Protein AF-A0A815KQ20-F1 (afdb_monomer_lite)

Foldseek 3Di:
DDDPDPPPPPPPPCVCVVVDDPDDDDDDPDVVVDDDDALLVVCVVVCVVQVCLNVLLVVLLVVFDCQDPVRDHSRVSSVVSQQPDADPPRCNRPVNSVVVPD

pLDDT: mean 86.04,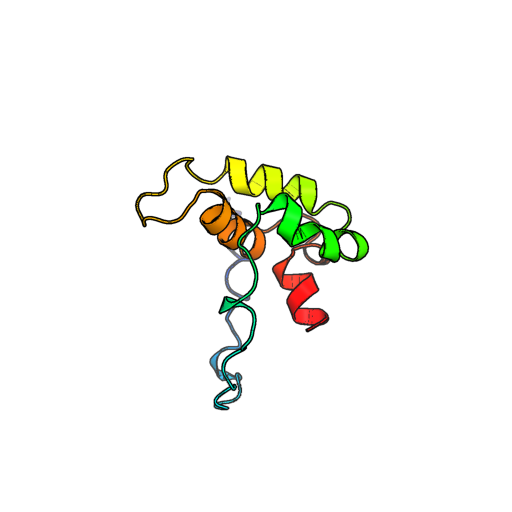 std 16.26, range [35.66, 98.0]

Structure (mmCIF, N/CA/C/O backbone):
data_AF-A0A815KQ20-F1
#
_entry.id   AF-A0A815KQ20-F1
#
loop_
_atom_site.group_PDB
_atom_site.id
_atom_site.type_symbol
_atom_site.label_atom_id
_atom_site.label_alt_id
_atom_site.label_comp_id
_atom_site.label_asym_id
_atom_site.label_entity_id
_atom_site.label_seq_id
_atom_site.pdbx_PDB_ins_code
_atom_site.Cartn_x
_atom_site.Cartn_y
_atom_site.Cartn_z
_atom_site.occupancy
_atom_site.B_iso_or_equiv
_atom_site.auth_seq_id
_atom_site.auth_comp_id
_atom_site.auth_asym_id
_atom_site.auth_atom_id
_atom_site.pdbx_PDB_model_num
ATOM 1 N N . MET A 1 1 ? -8.564 27.487 -28.157 1.00 35.66 1 MET A N 1
ATOM 2 C CA . MET A 1 1 ? -7.427 26.573 -28.389 1.00 35.66 1 MET A CA 1
ATOM 3 C C . MET A 1 1 ? -7.426 25.581 -27.246 1.00 35.66 1 MET A C 1
ATOM 5 O O . MET A 1 1 ? -7.165 25.970 -26.118 1.00 35.66 1 MET A O 1
ATOM 9 N N . ALA A 1 2 ? -7.894 24.368 -27.522 1.00 42.62 2 ALA A N 1
ATOM 10 C CA . ALA A 1 2 ? -8.017 23.289 -26.554 1.00 42.62 2 ALA A CA 1
ATOM 11 C C . ALA A 1 2 ? -6.673 22.576 -26.382 1.00 42.62 2 ALA A C 1
ATOM 13 O O . ALA A 1 2 ? -6.029 22.299 -27.387 1.00 42.62 2 ALA A O 1
ATOM 14 N N . THR A 1 3 ? -6.340 22.193 -25.151 1.00 42.91 3 THR A N 1
ATOM 15 C CA . THR A 1 3 ? -5.630 20.939 -24.856 1.00 42.91 3 THR A CA 1
ATOM 16 C C . THR A 1 3 ? -6.094 20.443 -23.489 1.00 42.91 3 THR A C 1
ATOM 18 O O . THR A 1 3 ? -5.489 20.734 -22.462 1.00 42.91 3 THR A O 1
ATOM 21 N N . GLY A 1 4 ? -7.211 19.711 -23.479 1.00 42.41 4 GLY A N 1
ATOM 22 C CA . GLY A 1 4 ? -7.513 18.770 -22.405 1.00 42.41 4 GLY A CA 1
ATOM 23 C C . GLY A 1 4 ? -6.594 17.565 -22.584 1.00 42.41 4 GLY A C 1
ATOM 24 O O . GLY A 1 4 ? -6.867 16.718 -23.427 1.00 42.41 4 GLY A O 1
ATOM 25 N N . GLY A 1 5 ? -5.462 17.557 -21.879 1.00 38.84 5 GLY A N 1
ATOM 26 C CA . GLY A 1 5 ? -4.420 16.532 -22.021 1.00 38.84 5 GLY A CA 1
ATOM 27 C C . GLY A 1 5 ? -4.366 15.503 -20.891 1.00 38.84 5 GLY A C 1
ATOM 28 O O . GLY A 1 5 ? -3.717 14.478 -21.046 1.00 38.84 5 GLY A O 1
ATOM 29 N N . GLU A 1 6 ? -5.050 15.726 -19.769 1.00 41.53 6 GLU A N 1
ATOM 30 C CA . GLU A 1 6 ? -4.793 14.942 -18.547 1.00 41.53 6 GLU A CA 1
ATOM 31 C C . GLU A 1 6 ? -5.820 13.826 -18.289 1.00 41.53 6 GLU A C 1
ATOM 33 O O . GLU A 1 6 ? -5.582 12.931 -17.487 1.00 41.53 6 GLU A O 1
ATOM 38 N N . ALA A 1 7 ? -6.937 13.794 -19.023 1.00 41.59 7 ALA A N 1
ATOM 39 C CA . ALA A 1 7 ? -8.012 12.822 -18.791 1.00 41.59 7 ALA A CA 1
ATOM 40 C C . ALA A 1 7 ? -7.795 11.439 -19.452 1.00 41.59 7 ALA A C 1
ATOM 42 O O . ALA A 1 7 ? -8.611 10.535 -19.268 1.00 41.59 7 ALA A O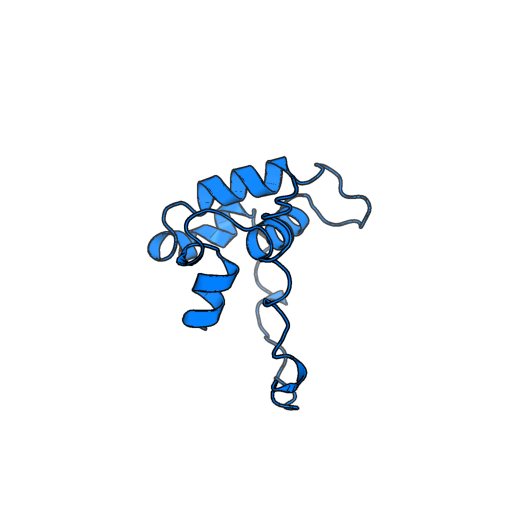 1
ATOM 43 N N . GLN A 1 8 ? -6.736 11.253 -20.249 1.00 42.00 8 GLN A N 1
ATOM 44 C CA . GLN A 1 8 ? -6.585 10.065 -21.105 1.00 42.00 8 GLN A CA 1
ATOM 45 C C . GLN A 1 8 ? -5.984 8.844 -20.373 1.00 42.00 8 GLN A C 1
ATOM 47 O O . GLN A 1 8 ? -6.262 7.711 -20.765 1.00 42.00 8 GLN A O 1
ATOM 52 N N . ALA A 1 9 ? -5.184 9.033 -19.316 1.00 50.19 9 ALA A N 1
ATOM 53 C CA . ALA A 1 9 ? -4.378 7.946 -18.737 1.00 50.19 9 ALA A CA 1
ATOM 54 C C . ALA A 1 9 ? -5.182 6.919 -17.909 1.00 50.19 9 ALA A C 1
ATOM 56 O O . ALA A 1 9 ? -4.830 5.740 -17.886 1.00 50.19 9 ALA A O 1
ATOM 57 N N . HIS A 1 10 ? -6.304 7.319 -17.303 1.00 50.53 10 HIS A N 1
ATOM 58 C CA . HIS A 1 10 ? -7.088 6.445 -16.417 1.00 50.53 10 HIS A CA 1
ATOM 59 C C . HIS A 1 10 ? -7.908 5.361 -17.138 1.00 50.53 10 HIS A C 1
ATOM 61 O O . HIS A 1 10 ? -8.316 4.384 -16.513 1.00 50.53 10 HIS A O 1
ATOM 67 N N . ARG A 1 11 ? -8.170 5.499 -18.447 1.00 54.19 11 ARG A N 1
ATOM 68 C CA . ARG A 1 11 ? -9.130 4.637 -19.169 1.00 54.19 11 ARG A CA 1
ATOM 69 C C . ARG A 1 11 ? -8.630 3.228 -19.507 1.00 54.19 11 ARG A C 1
ATOM 71 O O . ARG A 1 11 ? -9.437 2.413 -19.932 1.00 54.19 11 ARG A O 1
ATOM 78 N N . SER A 1 12 ? -7.342 2.931 -19.330 1.00 62.56 12 SER A N 1
ATOM 79 C CA . SER A 1 12 ? -6.747 1.668 -19.805 1.00 62.56 12 SER A CA 1
ATOM 80 C C . SER A 1 12 ? -6.343 0.689 -18.695 1.00 62.56 12 SER A C 1
ATOM 82 O O . SER A 1 12 ? -5.717 -0.319 -18.996 1.00 62.56 12 SER A O 1
ATOM 84 N N . ARG A 1 13 ? -6.633 0.968 -17.415 1.00 66.69 13 ARG A N 1
ATOM 85 C CA . ARG A 1 13 ? -6.223 0.073 -16.309 1.00 66.69 13 ARG A CA 1
ATOM 86 C C . ARG A 1 13 ? -7.062 -1.198 -16.182 1.00 66.69 13 ARG A C 1
ATOM 88 O O . ARG A 1 13 ? -6.607 -2.133 -15.548 1.00 66.69 13 ARG A O 1
ATOM 95 N N . VAL A 1 14 ? -8.279 -1.186 -16.718 1.00 72.62 14 VAL A N 1
ATOM 96 C CA . VAL A 1 14 ? -9.285 -2.247 -16.536 1.00 72.62 14 VAL A CA 1
ATOM 97 C C . VAL A 1 14 ? -9.915 -2.583 -17.898 1.00 72.62 14 VAL A C 1
ATOM 99 O O . VAL A 1 14 ? -11.117 -2.801 -18.015 1.00 72.62 14 VAL A O 1
ATOM 102 N N . SER A 1 15 ? -9.124 -2.489 -18.973 1.00 77.94 15 SER A N 1
ATOM 103 C CA . SER A 1 15 ? -9.602 -2.625 -20.360 1.00 77.94 15 SER A CA 1
ATOM 104 C C . SER A 1 15 ? -9.578 -4.058 -20.890 1.00 77.94 15 SER A C 1
ATOM 106 O O . SER A 1 15 ? -10.067 -4.290 -21.987 1.00 77.94 15 SER A O 1
ATOM 108 N N . ASP A 1 16 ? -8.983 -4.977 -20.141 1.00 78.81 16 ASP A N 1
ATOM 109 C CA . ASP A 1 16 ? -8.732 -6.381 -20.472 1.00 78.81 16 ASP A CA 1
ATOM 110 C C . ASP A 1 16 ? -9.544 -7.354 -19.601 1.00 78.81 16 ASP A C 1
ATOM 112 O O . ASP A 1 16 ? -9.315 -8.559 -19.634 1.00 78.81 16 ASP A O 1
ATOM 116 N N . VAL A 1 17 ? -10.533 -6.851 -18.852 1.00 80.88 17 VAL A N 1
ATOM 117 C CA . VAL A 1 17 ? -11.431 -7.677 -18.022 1.00 80.88 17 VAL A CA 1
ATOM 118 C C . VAL A 1 17 ? -12.183 -8.720 -18.849 1.00 80.88 17 VAL A C 1
ATOM 120 O O . VAL A 1 17 ? -12.472 -9.810 -18.366 1.00 80.88 17 VAL A O 1
ATOM 123 N N . ASP A 1 18 ? -12.482 -8.425 -20.114 1.00 85.31 18 ASP A N 1
ATOM 124 C CA . ASP A 1 18 ? -13.097 -9.374 -21.045 1.00 85.31 18 ASP A CA 1
ATOM 125 C C . ASP A 1 18 ? -12.163 -10.534 -21.441 1.00 85.31 18 ASP A C 1
ATOM 127 O O . ASP A 1 18 ? -12.642 -11.563 -21.920 1.00 85.31 18 ASP A O 1
ATOM 131 N N . GLN A 1 19 ? -10.853 -10.383 -21.225 1.00 85.44 19 GLN A N 1
ATOM 132 C CA . GLN A 1 19 ? -9.826 -11.396 -21.479 1.00 85.44 19 GLN A CA 1
ATOM 133 C C . GLN A 1 19 ? -9.424 -12.171 -20.214 1.00 85.44 19 GLN A C 1
ATOM 135 O O . GLN A 1 19 ? -8.642 -13.123 -20.309 1.00 85.44 19 GLN A O 1
ATOM 140 N N . GLU A 1 20 ? -9.943 -11.805 -19.035 1.00 82.81 20 GLU A N 1
ATOM 141 C CA . GLU A 1 20 ? -9.633 -12.532 -17.806 1.00 82.81 20 GLU A CA 1
ATOM 142 C C . GLU A 1 20 ? -10.168 -13.976 -17.866 1.00 82.81 20 GLU A C 1
ATOM 144 O O . GLU A 1 20 ? -11.318 -14.219 -18.256 1.00 82.81 20 GLU A O 1
ATOM 149 N N . PRO A 1 21 ? -9.365 -14.981 -17.465 1.00 85.19 21 PRO A N 1
ATOM 150 C CA . PRO A 1 21 ? -9.829 -16.357 -17.426 1.00 85.19 21 PRO A CA 1
ATOM 151 C C . PRO A 1 21 ? -11.039 -16.497 -16.499 1.00 85.19 21 PRO A C 1
ATOM 153 O O . PRO A 1 21 ? -10.976 -16.128 -15.329 1.00 85.19 21 PRO A O 1
ATOM 156 N N . LEU A 1 22 ? -12.103 -17.157 -16.967 1.00 87.19 22 LEU A N 1
ATOM 157 C CA . LEU A 1 22 ? -13.278 -17.519 -16.157 1.00 87.19 22 LEU A CA 1
ATOM 158 C C . LEU A 1 22 ? -12.977 -18.675 -15.180 1.00 87.19 22 LEU A C 1
ATOM 160 O O . LEU A 1 22 ? -13.739 -19.637 -15.049 1.00 87.19 22 LEU A O 1
ATOM 164 N N . LYS A 1 23 ? -11.816 -18.622 -14.526 1.00 88.56 23 LYS A N 1
ATOM 165 C CA . LYS A 1 23 ? -11.337 -19.616 -13.576 1.00 88.56 23 LYS A CA 1
ATOM 166 C C . LYS A 1 23 ? -11.648 -19.137 -12.168 1.00 88.56 23 LYS A C 1
ATOM 168 O O . LYS A 1 23 ? -11.163 -18.104 -11.725 1.00 88.56 23 LYS A O 1
ATOM 173 N N . MET A 1 24 ? -12.385 -19.953 -11.425 1.00 86.19 24 MET A N 1
ATOM 174 C CA . MET A 1 24 ? -12.564 -19.736 -9.996 1.00 86.19 24 MET A CA 1
ATOM 175 C C . MET A 1 24 ? -11.225 -19.949 -9.278 1.00 86.19 24 MET A C 1
ATOM 177 O O . MET A 1 24 ? -10.697 -21.065 -9.242 1.00 86.19 24 MET A O 1
ATOM 181 N N . LEU A 1 25 ? -10.662 -18.870 -8.737 1.00 86.25 25 LEU A N 1
ATOM 182 C CA . LEU A 1 25 ? -9.485 -18.938 -7.879 1.00 86.25 25 LEU A CA 1
ATOM 183 C C . LEU A 1 25 ? -9.891 -19.453 -6.497 1.00 86.25 25 LEU A C 1
ATOM 185 O O . LEU A 1 25 ? -10.984 -19.176 -6.002 1.00 86.25 25 LEU A O 1
ATOM 189 N N . LEU A 1 26 ? -9.011 -20.239 -5.878 1.00 89.19 26 LEU A N 1
ATOM 190 C CA . LEU A 1 26 ? -9.223 -20.659 -4.499 1.00 89.19 26 LEU A CA 1
ATOM 191 C C . LEU A 1 26 ? -9.055 -19.444 -3.577 1.00 89.19 26 LEU A C 1
ATOM 193 O O . LEU A 1 26 ? -8.161 -18.632 -3.822 1.00 89.19 26 LEU A O 1
ATOM 197 N N . PRO A 1 27 ? -9.860 -19.327 -2.505 1.00 85.94 27 PRO A N 1
ATOM 198 C CA . PRO A 1 27 ? -9.665 -18.277 -1.518 1.00 85.94 27 PRO A CA 1
ATOM 199 C C . PRO A 1 27 ? -8.245 -18.320 -0.958 1.00 85.94 27 PRO A C 1
ATOM 201 O O . PRO A 1 27 ? -7.744 -19.395 -0.610 1.00 85.94 27 PRO A O 1
ATOM 204 N N . ILE A 1 28 ? -7.623 -17.152 -0.830 1.00 86.75 28 ILE A N 1
ATOM 205 C CA . ILE A 1 28 ? -6.351 -17.027 -0.126 1.00 86.75 28 ILE A CA 1
ATOM 206 C C . ILE A 1 28 ? -6.638 -17.267 1.361 1.00 86.75 28 ILE A C 1
ATOM 208 O O . ILE A 1 28 ? -7.425 -16.549 1.973 1.00 86.75 28 ILE A O 1
ATOM 212 N N . ARG A 1 29 ? -6.048 -18.319 1.931 1.00 91.38 29 ARG A N 1
ATOM 213 C CA . ARG A 1 29 ? -6.220 -18.699 3.343 1.00 91.38 29 ARG A CA 1
ATOM 214 C C . ARG A 1 29 ? -5.019 -18.259 4.174 1.00 91.38 29 ARG A C 1
ATOM 216 O O . ARG A 1 29 ? -3.922 -18.127 3.636 1.00 91.38 29 ARG A O 1
ATOM 223 N N . GLY A 1 30 ? -5.209 -18.094 5.481 1.00 89.31 30 GLY A N 1
ATOM 224 C CA . GLY A 1 30 ? -4.136 -17.836 6.441 1.00 89.31 30 GLY A CA 1
ATOM 225 C C . GLY A 1 30 ? -3.957 -16.360 6.784 1.00 89.31 30 GLY A C 1
ATOM 226 O O . GLY A 1 30 ? -3.551 -16.064 7.903 1.00 89.31 30 GLY A O 1
ATOM 227 N N . TYR A 1 31 ? -4.326 -15.436 5.889 1.00 87.06 31 TYR A N 1
ATOM 228 C CA . TYR A 1 31 ? -4.305 -13.993 6.172 1.00 87.06 31 TYR A CA 1
ATOM 229 C C . TYR A 1 31 ? -5.306 -13.583 7.255 1.00 87.06 31 TYR A C 1
ATOM 231 O O . TYR A 1 31 ? -5.057 -12.629 7.979 1.00 87.06 31 TYR A O 1
ATOM 239 N N . ASP A 1 32 ? -6.388 -14.341 7.421 1.00 89.50 32 ASP A N 1
ATOM 240 C CA . ASP A 1 32 ? -7.365 -14.184 8.502 1.00 89.50 32 ASP A CA 1
ATOM 241 C C . ASP A 1 32 ? -6.756 -14.389 9.899 1.00 89.50 32 ASP A C 1
ATOM 243 O O . ASP A 1 32 ? -7.251 -13.843 10.881 1.00 89.50 32 ASP A O 1
ATOM 247 N N . SER A 1 33 ? -5.665 -15.155 9.986 1.00 92.25 33 SER A N 1
ATOM 248 C CA . SER A 1 33 ? -4.929 -15.393 11.233 1.00 92.25 33 SER A CA 1
ATOM 249 C C . SER A 1 33 ? -3.762 -14.427 11.457 1.00 92.25 33 SER A C 1
ATOM 251 O O . SER A 1 33 ? -3.125 -14.465 12.512 1.00 92.25 33 SER A O 1
ATOM 253 N N . VAL A 1 34 ? -3.459 -13.575 10.473 1.00 91.44 34 VAL A N 1
ATOM 254 C CA . VAL A 1 34 ? -2.367 -12.604 10.566 1.00 91.44 34 VAL A CA 1
ATOM 255 C C . VAL A 1 34 ? -2.861 -11.394 11.363 1.00 91.44 34 VAL A C 1
ATOM 257 O O . VAL A 1 34 ? -3.943 -10.880 11.082 1.00 91.44 34 VAL A O 1
ATOM 260 N N . PRO A 1 35 ? -2.099 -10.920 12.364 1.00 92.69 35 PRO A N 1
ATOM 261 C CA . PRO A 1 35 ? -2.486 -9.734 13.111 1.00 92.69 35 PRO A CA 1
ATOM 262 C C . PRO A 1 35 ? -2.539 -8.514 12.191 1.00 92.69 35 PRO A C 1
ATOM 264 O O . PRO A 1 35 ? -1.635 -8.295 11.383 1.00 92.69 35 PRO A O 1
ATOM 267 N N . LEU A 1 36 ? -3.573 -7.693 12.365 1.00 91.50 36 LEU A N 1
ATOM 268 C CA . LEU A 1 36 ? -3.627 -6.379 11.739 1.00 91.50 36 LEU A CA 1
ATOM 269 C C . LEU A 1 36 ? -2.502 -5.508 12.302 1.00 91.50 36 LEU A C 1
ATOM 271 O O . LEU A 1 36 ? -2.268 -5.455 13.511 1.00 91.50 36 LEU A O 1
ATOM 275 N N . VAL A 1 37 ? -1.797 -4.843 11.399 1.00 95.06 37 VAL A N 1
ATOM 276 C CA . VAL A 1 37 ? -0.700 -3.922 11.694 1.00 95.06 37 VAL A CA 1
ATOM 277 C C . VAL A 1 37 ? -0.960 -2.608 10.973 1.00 95.06 37 VAL A C 1
ATOM 279 O O . VAL A 1 37 ? -1.822 -2.544 10.098 1.00 95.06 37 VAL A O 1
ATOM 282 N N . THR A 1 38 ? -0.205 -1.569 11.318 1.00 97.06 38 THR A N 1
ATOM 283 C CA . THR A 1 38 ? -0.313 -0.297 10.603 1.00 97.06 38 THR A CA 1
ATOM 284 C C . THR A 1 38 ? 0.149 -0.438 9.157 1.00 97.06 38 THR A C 1
ATOM 286 O O . THR A 1 38 ? 0.931 -1.340 8.819 1.00 97.06 38 THR A O 1
ATOM 289 N N . LEU A 1 39 ? -0.295 0.476 8.296 1.00 97.25 39 LEU A N 1
ATOM 290 C CA . LEU A 1 39 ? 0.069 0.445 6.881 1.00 97.25 39 LEU A CA 1
ATOM 291 C C . LEU A 1 39 ? 1.591 0.554 6.669 1.00 97.25 39 LEU A C 1
ATOM 293 O O . LEU A 1 39 ? 2.147 -0.154 5.830 1.00 97.25 39 LEU A O 1
ATOM 297 N N . GLU A 1 40 ? 2.289 1.354 7.477 1.00 97.75 40 GLU A N 1
ATOM 298 C CA . GLU A 1 40 ? 3.753 1.487 7.437 1.00 97.75 40 GLU A CA 1
ATOM 299 C C . GLU A 1 40 ? 4.441 0.139 7.682 1.00 97.75 40 GLU A C 1
ATOM 301 O O . GLU A 1 40 ? 5.399 -0.212 6.989 1.00 97.75 40 GLU A O 1
ATOM 306 N N . LYS A 1 41 ? 3.925 -0.641 8.643 1.00 97.31 41 LYS A N 1
ATOM 307 C CA . LYS A 1 41 ? 4.458 -1.964 8.975 1.00 97.31 41 LYS A CA 1
ATOM 308 C C . LYS A 1 41 ? 4.159 -2.982 7.879 1.00 97.31 41 LYS A C 1
ATOM 310 O O . LYS A 1 41 ? 5.014 -3.808 7.561 1.00 97.31 41 LYS A O 1
ATOM 315 N N . ALA A 1 42 ? 2.964 -2.914 7.294 1.00 95.31 42 ALA A N 1
ATOM 316 C CA . ALA A 1 42 ? 2.534 -3.818 6.234 1.00 95.31 42 ALA A CA 1
ATOM 317 C C . ALA A 1 42 ? 3.404 -3.701 4.970 1.00 95.31 42 ALA A C 1
ATOM 319 O O . ALA A 1 42 ? 3.657 -4.711 4.311 1.00 95.31 42 ALA A O 1
ATOM 320 N N . VAL A 1 43 ? 3.895 -2.498 4.645 1.00 96.25 43 VAL A N 1
ATOM 321 C CA . VAL A 1 43 ? 4.702 -2.269 3.433 1.00 96.25 43 VAL A CA 1
ATOM 322 C C . VAL A 1 43 ? 6.207 -2.472 3.626 1.00 96.25 43 VAL A C 1
ATOM 324 O O . VAL A 1 43 ? 6.937 -2.459 2.637 1.00 96.25 43 VAL A O 1
ATOM 327 N N . GLU A 1 44 ? 6.704 -2.696 4.849 1.00 95.94 44 GLU A N 1
ATOM 328 C CA . GLU A 1 44 ? 8.138 -2.937 5.092 1.00 95.94 44 GLU A CA 1
ATOM 329 C C . GLU A 1 44 ? 8.751 -4.014 4.172 1.00 95.94 44 GLU A C 1
ATOM 331 O O . GLU A 1 44 ? 9.822 -3.763 3.612 1.00 95.94 44 GLU A O 1
ATOM 336 N N . PRO A 1 45 ? 8.103 -5.175 3.925 1.00 93.81 45 PRO A N 1
ATOM 337 C CA . PRO A 1 45 ? 8.653 -6.192 3.026 1.00 93.81 45 PRO A CA 1
ATOM 338 C C . PRO A 1 45 ? 8.793 -5.712 1.572 1.00 93.81 45 PRO A C 1
ATOM 340 O O . PRO A 1 45 ? 9.612 -6.242 0.819 1.00 93.81 45 PRO A O 1
ATOM 343 N N . LEU A 1 46 ? 8.019 -4.697 1.177 1.00 94.50 46 LEU A N 1
ATOM 344 C CA . LEU A 1 46 ? 8.007 -4.136 -0.174 1.00 94.50 46 LEU A CA 1
ATOM 345 C C . LEU A 1 46 ? 9.102 -3.090 -0.392 1.00 94.50 46 LEU A C 1
ATOM 347 O O . LEU A 1 46 ? 9.385 -2.766 -1.543 1.00 94.50 46 LEU A O 1
ATOM 351 N N . ALA A 1 47 ? 9.759 -2.596 0.663 1.00 94.00 47 ALA A N 1
ATOM 352 C CA . ALA A 1 47 ? 10.767 -1.536 0.557 1.00 94.00 47 ALA A CA 1
ATOM 353 C C . ALA A 1 47 ? 11.958 -1.912 -0.348 1.00 94.00 47 ALA A C 1
ATOM 355 O O . ALA A 1 47 ? 12.575 -1.049 -0.966 1.00 94.00 47 ALA A O 1
ATOM 356 N N . SER A 1 48 ? 12.267 -3.208 -0.474 1.00 92.88 48 SER A N 1
ATOM 357 C CA . SER A 1 48 ? 13.309 -3.690 -1.393 1.00 92.88 48 SER A CA 1
ATOM 358 C C . SER A 1 48 ? 12.915 -3.581 -2.875 1.00 92.88 48 SER A C 1
ATOM 360 O O . SER A 1 48 ? 13.785 -3.433 -3.731 1.00 92.88 48 SER A O 1
ATOM 362 N N . LEU A 1 49 ? 11.614 -3.632 -3.178 1.00 92.19 49 LEU A N 1
ATOM 363 C CA . LEU A 1 49 ? 11.051 -3.513 -4.527 1.00 92.19 49 LEU A CA 1
ATOM 364 C C . LEU A 1 49 ? 10.693 -2.059 -4.863 1.00 92.19 49 LEU A C 1
ATOM 366 O O . LEU A 1 49 ? 10.842 -1.619 -6.004 1.00 92.19 49 LEU A O 1
ATOM 370 N N . LEU A 1 50 ? 10.226 -1.321 -3.857 1.00 93.88 50 LEU A N 1
ATOM 371 C CA . LEU A 1 50 ? 9.754 0.055 -3.933 1.00 93.88 50 LEU A CA 1
ATOM 372 C C . LEU A 1 50 ? 10.394 0.868 -2.797 1.00 93.88 50 LEU A C 1
ATOM 374 O O . LEU A 1 50 ? 9.799 0.982 -1.727 1.00 93.88 50 LEU A O 1
ATOM 378 N N . PRO A 1 51 ? 11.595 1.437 -3.013 1.00 94.19 51 PRO A N 1
ATOM 379 C CA . PRO A 1 51 ? 12.332 2.155 -1.968 1.00 94.19 51 PRO A CA 1
ATOM 380 C C . PRO A 1 51 ? 11.545 3.303 -1.328 1.00 94.19 51 PRO A C 1
ATOM 382 O O . PRO A 1 51 ? 11.601 3.486 -0.116 1.00 94.19 51 PRO A O 1
ATOM 385 N N . ASP A 1 52 ? 10.749 4.012 -2.129 1.00 95.06 52 ASP A N 1
ATOM 386 C CA . ASP A 1 52 ? 10.012 5.206 -1.700 1.00 95.06 52 ASP A CA 1
ATOM 387 C C . ASP A 1 52 ? 8.605 4.874 -1.157 1.00 95.06 52 ASP A C 1
ATOM 389 O O . ASP A 1 52 ? 7.774 5.762 -0.973 1.00 95.06 52 ASP A O 1
ATOM 393 N N . ILE A 1 53 ? 8.284 3.592 -0.918 1.00 96.75 53 ILE A N 1
ATOM 394 C CA . ILE A 1 53 ? 6.916 3.171 -0.562 1.00 96.75 53 ILE A CA 1
ATOM 395 C C . ILE A 1 53 ? 6.404 3.820 0.728 1.00 96.75 53 ILE A C 1
ATOM 397 O O . ILE A 1 53 ? 5.221 4.131 0.820 1.00 96.75 53 ILE A O 1
ATOM 401 N N . GLN A 1 54 ? 7.283 4.070 1.702 1.00 97.12 54 GLN A N 1
ATOM 402 C CA . GLN A 1 54 ? 6.913 4.709 2.970 1.00 97.12 54 GLN A CA 1
ATOM 403 C C . GLN A 1 54 ? 6.473 6.167 2.773 1.00 97.12 54 GLN A C 1
ATOM 405 O O . GLN A 1 54 ? 5.512 6.612 3.402 1.00 97.12 54 GLN A O 1
ATOM 410 N N . ASP A 1 55 ? 7.100 6.893 1.844 1.00 97.25 55 ASP A N 1
ATOM 411 C CA . ASP A 1 55 ? 6.690 8.260 1.511 1.00 97.25 55 ASP A CA 1
ATOM 412 C C . ASP A 1 55 ? 5.293 8.260 0.879 1.00 97.25 55 ASP A C 1
ATOM 414 O O . ASP A 1 55 ? 4.448 9.101 1.193 1.00 97.25 55 ASP A O 1
ATOM 418 N N . TYR A 1 56 ? 5.003 7.263 0.038 1.00 97.56 56 TYR A N 1
ATOM 419 C CA . TYR A 1 56 ? 3.675 7.103 -0.550 1.00 97.56 56 TYR A CA 1
ATOM 420 C C . TYR A 1 56 ? 2.622 6.625 0.453 1.00 97.56 56 TYR A C 1
ATOM 422 O O . TYR A 1 56 ? 1.471 7.042 0.331 1.00 97.56 56 TYR A O 1
ATOM 430 N N . VAL A 1 57 ? 2.988 5.844 1.476 1.00 98.00 57 VAL A N 1
ATOM 431 C CA . VAL A 1 57 ? 2.098 5.553 2.616 1.00 98.00 57 VAL A CA 1
ATOM 432 C C . VAL A 1 57 ? 1.691 6.847 3.312 1.00 98.00 57 VAL A C 1
ATOM 434 O O . VAL A 1 57 ? 0.499 7.080 3.520 1.00 98.00 57 VAL A O 1
ATOM 437 N N . TYR A 1 58 ? 2.653 7.724 3.607 1.00 97.75 58 TYR A N 1
ATOM 438 C CA . TYR A 1 58 ? 2.361 9.020 4.217 1.00 97.75 58 TYR A CA 1
ATOM 439 C C . TYR A 1 58 ? 1.409 9.853 3.347 1.00 97.75 58 TYR A C 1
ATOM 441 O O . TYR A 1 58 ? 0.396 10.358 3.836 1.00 97.75 58 TYR A O 1
ATOM 449 N N . VAL A 1 59 ? 1.679 9.945 2.041 1.00 97.62 59 VAL A N 1
ATOM 450 C CA . VAL A 1 59 ? 0.808 10.665 1.098 1.00 97.62 59 VAL A CA 1
ATOM 451 C C . VAL A 1 59 ? -0.591 10.047 1.031 1.00 97.62 59 VAL A C 1
ATOM 453 O O . VAL A 1 59 ? -1.574 10.786 0.989 1.00 97.62 59 VAL A O 1
ATOM 456 N N . ALA A 1 60 ? -0.706 8.718 1.030 1.00 97.69 60 ALA A N 1
ATOM 457 C CA . ALA A 1 60 ? -1.992 8.029 0.994 1.00 97.69 60 ALA A CA 1
ATOM 458 C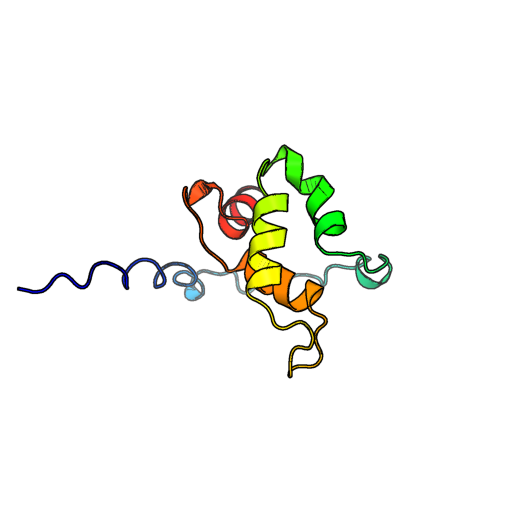 C . ALA A 1 60 ? -2.824 8.320 2.251 1.00 97.69 60 ALA A C 1
ATOM 460 O O . ALA A 1 60 ? -4.004 8.650 2.130 1.00 97.69 60 ALA A O 1
ATOM 461 N N . LYS A 1 61 ? -2.203 8.292 3.438 1.00 97.50 61 LYS A N 1
ATOM 462 C CA . LYS A 1 61 ? -2.872 8.626 4.707 1.00 97.50 61 LYS A CA 1
ATOM 463 C C . LYS A 1 61 ? -3.332 10.078 4.750 1.00 97.50 61 LYS A C 1
ATOM 465 O O . LYS A 1 61 ? -4.460 10.333 5.139 1.00 97.50 61 LYS A O 1
ATOM 470 N N . GLN A 1 62 ? -2.523 11.017 4.255 1.00 97.12 62 GLN A N 1
ATOM 471 C CA . GLN A 1 62 ? -2.906 12.436 4.150 1.00 97.12 62 GLN A CA 1
ATOM 472 C C . GLN A 1 62 ? -4.093 12.690 3.205 1.00 97.12 62 GLN A C 1
ATOM 474 O O . GLN A 1 62 ? -4.728 13.738 3.281 1.00 97.12 62 GLN A O 1
ATOM 479 N N . ARG A 1 63 ? -4.381 11.760 2.287 1.00 95.56 63 ARG A N 1
ATOM 480 C CA . ARG A 1 63 ? -5.529 11.836 1.369 1.00 95.56 63 ARG A CA 1
ATOM 481 C C . ARG A 1 63 ? -6.781 11.146 1.908 1.00 95.56 63 ARG A C 1
ATOM 483 O O . ARG A 1 63 ? -7.811 11.214 1.243 1.00 95.56 63 ARG A O 1
ATOM 490 N N . CYS A 1 64 ? -6.683 10.468 3.047 1.00 96.06 64 CYS A N 1
ATOM 491 C CA . CYS A 1 64 ? -7.790 9.760 3.673 1.00 96.06 64 CYS A CA 1
ATOM 492 C C . CYS A 1 64 ? -8.200 10.475 4.957 1.00 96.06 64 CYS A C 1
ATOM 494 O O . CYS A 1 64 ? -7.350 10.927 5.727 1.00 96.06 64 CYS A O 1
ATOM 496 N N . ASP A 1 65 ? -9.505 10.530 5.202 1.00 94.50 65 ASP A N 1
ATOM 497 C CA . ASP A 1 65 ? -10.030 11.039 6.462 1.00 94.50 65 ASP A CA 1
ATOM 498 C C . ASP A 1 65 ? -9.551 10.164 7.631 1.00 94.50 65 ASP A C 1
ATOM 500 O O . ASP A 1 65 ? -9.359 8.955 7.485 1.00 94.50 65 ASP A O 1
ATOM 504 N N . GLU A 1 66 ? -9.346 10.775 8.800 1.00 91.75 66 GLU A N 1
ATOM 505 C CA . GLU A 1 66 ? -8.973 10.044 10.021 1.00 91.75 66 GLU A CA 1
ATOM 506 C C . GLU A 1 66 ? -10.095 9.094 10.479 1.00 91.75 66 GLU A C 1
ATOM 508 O O . GLU A 1 66 ? -9.816 8.013 10.9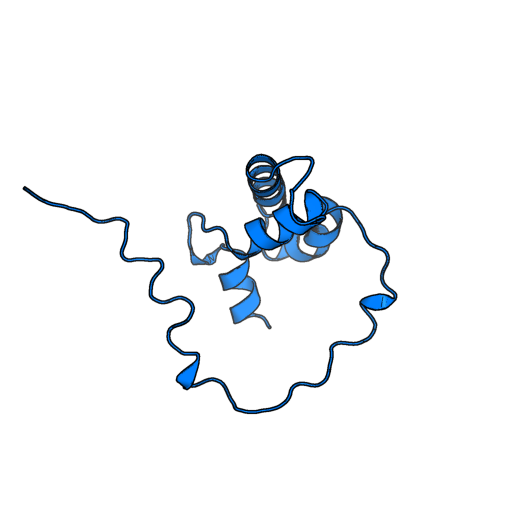96 1.00 91.75 66 GLU A O 1
ATOM 513 N N . GLU A 1 67 ? -11.355 9.465 10.221 1.00 92.56 67 GLU A N 1
ATOM 514 C CA . GLU A 1 67 ? -12.555 8.664 10.491 1.00 92.56 67 GLU A CA 1
ATOM 515 C C . GLU A 1 67 ? -13.411 8.513 9.213 1.00 92.56 67 GLU A C 1
ATOM 517 O O . GLU A 1 67 ? -14.376 9.258 9.012 1.00 92.56 67 GLU A O 1
ATOM 522 N N . PRO A 1 68 ? -13.064 7.570 8.318 1.00 91.31 68 PRO A N 1
ATOM 523 C CA . PRO A 1 68 ? -13.839 7.274 7.114 1.00 91.31 68 PRO A CA 1
ATOM 524 C C . PRO A 1 68 ? -15.302 6.893 7.412 1.00 91.31 68 PRO A C 1
ATOM 526 O O . PRO A 1 68 ? -15.603 6.107 8.311 1.00 91.31 68 PRO A O 1
ATOM 529 N N . ALA A 1 69 ? -16.242 7.418 6.619 1.00 89.38 69 ALA A N 1
ATOM 530 C CA . ALA A 1 69 ? -17.684 7.218 6.830 1.00 89.38 69 ALA A CA 1
ATOM 531 C C . ALA A 1 69 ? -18.188 5.793 6.518 1.00 89.38 69 ALA A C 1
ATOM 533 O O . ALA 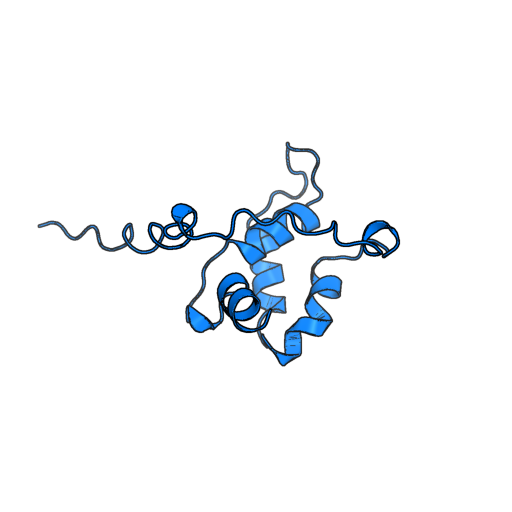A 1 69 ? -19.322 5.448 6.854 1.00 89.38 69 ALA A O 1
ATOM 534 N N . ASP A 1 70 ? -17.372 4.978 5.853 1.00 91.69 70 ASP A N 1
ATOM 535 C CA . ASP A 1 70 ? -17.666 3.592 5.476 1.00 91.69 70 ASP A CA 1
ATOM 536 C C . ASP A 1 70 ? -17.296 2.574 6.569 1.00 91.69 70 ASP A C 1
ATOM 538 O O . ASP A 1 70 ? -17.527 1.375 6.401 1.00 91.69 70 ASP A O 1
ATOM 542 N N . GLY A 1 71 ? -16.783 3.050 7.709 1.00 91.69 71 GLY A N 1
ATOM 543 C CA . GLY A 1 71 ? -16.391 2.215 8.841 1.00 91.69 71 GLY A CA 1
ATOM 544 C C . GLY A 1 71 ? -15.019 1.562 8.684 1.00 91.69 71 GLY A C 1
ATOM 545 O O . GLY A 1 71 ? -14.665 0.726 9.517 1.00 91.69 71 GLY A O 1
ATOM 546 N N . LEU A 1 72 ? -14.253 1.931 7.653 1.00 94.62 72 LEU A N 1
ATOM 547 C CA . LEU A 1 72 ? -12.845 1.573 7.549 1.00 94.62 72 LEU A CA 1
ATOM 548 C C . LEU A 1 72 ? -12.010 2.399 8.528 1.00 94.62 72 LEU A C 1
ATOM 550 O O . LEU A 1 72 ? -12.310 3.554 8.826 1.00 94.62 72 LEU A O 1
ATOM 554 N N . SER A 1 73 ? -10.905 1.827 8.983 1.00 95.56 73 SER A N 1
ATOM 555 C CA . SER A 1 73 ? -9.829 2.609 9.585 1.00 95.56 73 SER A CA 1
ATOM 556 C C . SER A 1 73 ? -9.126 3.473 8.529 1.00 95.56 73 SER A C 1
ATOM 558 O O . SER A 1 73 ? -9.144 3.174 7.327 1.00 95.56 73 SER A O 1
ATOM 560 N N . GLN A 1 74 ? -8.444 4.531 8.976 1.00 96.50 74 GLN A N 1
ATOM 561 C CA . GLN A 1 74 ? -7.615 5.350 8.088 1.00 96.50 74 GLN A CA 1
ATOM 562 C C . GLN A 1 74 ? -6.552 4.506 7.364 1.00 96.50 74 GLN A C 1
ATOM 564 O O . GLN A 1 74 ? -6.300 4.735 6.186 1.00 96.50 74 GLN A O 1
ATOM 569 N N . ASP A 1 75 ? -5.959 3.511 8.034 1.00 96.94 75 ASP A N 1
ATOM 570 C CA . ASP A 1 75 ? -4.949 2.632 7.430 1.00 96.94 75 ASP A CA 1
ATOM 571 C C . ASP A 1 75 ? -5.541 1.732 6.332 1.00 96.94 75 ASP A C 1
ATOM 573 O O . ASP A 1 75 ? -4.916 1.561 5.286 1.00 96.94 75 ASP A O 1
ATOM 577 N N . GLU A 1 76 ? -6.753 1.199 6.515 1.00 95.38 76 GLU A N 1
ATOM 578 C CA . GLU A 1 76 ? -7.442 0.405 5.485 1.00 95.38 76 GLU A CA 1
ATOM 579 C C . GLU A 1 76 ? -7.805 1.258 4.264 1.00 95.38 76 GLU A C 1
ATOM 581 O O . GLU A 1 76 ? -7.538 0.866 3.124 1.00 95.38 76 GLU A O 1
ATOM 586 N N . SER A 1 77 ? -8.339 2.460 4.495 1.00 96.94 77 SER A N 1
ATOM 587 C CA . SER A 1 77 ? -8.629 3.419 3.422 1.00 96.94 77 SER A CA 1
ATOM 588 C C . SER A 1 77 ? -7.354 3.834 2.685 1.00 96.94 77 SER A C 1
ATOM 590 O O . SER A 1 77 ? -7.301 3.827 1.451 1.00 96.94 77 SER A O 1
ATOM 592 N N . ALA A 1 78 ? -6.289 4.123 3.434 1.00 97.75 78 ALA A N 1
ATOM 593 C CA . ALA A 1 78 ? -4.993 4.481 2.881 1.00 97.75 78 ALA A CA 1
ATOM 594 C C . ALA A 1 78 ? -4.354 3.324 2.106 1.00 97.75 78 ALA A C 1
ATOM 596 O O . ALA A 1 78 ? -3.679 3.582 1.115 1.00 97.75 78 ALA A O 1
ATOM 597 N N . ALA A 1 79 ? -4.586 2.062 2.477 1.00 97.25 79 ALA A N 1
ATOM 598 C CA . ALA A 1 79 ? -4.094 0.911 1.721 1.00 97.25 79 ALA A CA 1
ATOM 599 C C . ALA A 1 79 ? -4.751 0.822 0.331 1.00 97.25 79 ALA A C 1
ATOM 601 O O . ALA A 1 79 ? -4.065 0.623 -0.678 1.00 97.25 79 ALA A O 1
ATOM 602 N N . ILE A 1 80 ? -6.069 1.037 0.259 1.00 95.69 80 ILE A N 1
ATOM 603 C CA . ILE A 1 80 ? -6.817 1.094 -1.008 1.00 95.69 80 ILE A CA 1
ATOM 604 C C . ILE A 1 80 ? -6.348 2.292 -1.845 1.00 95.69 80 ILE A C 1
ATOM 606 O O . ILE A 1 80 ? -6.094 2.160 -3.050 1.00 95.69 80 ILE A O 1
ATOM 610 N N . MET A 1 81 ? -6.186 3.458 -1.211 1.00 96.62 81 MET A N 1
ATOM 611 C CA . MET A 1 81 ? -5.639 4.658 -1.847 1.00 96.62 81 MET A CA 1
ATOM 612 C C . MET A 1 81 ? -4.234 4.396 -2.393 1.00 96.62 81 MET A C 1
ATOM 614 O O . MET A 1 81 ? -3.984 4.680 -3.555 1.00 96.62 81 MET A O 1
ATOM 618 N N . LEU A 1 82 ? -3.335 3.798 -1.611 1.00 97.31 82 LEU A N 1
ATOM 619 C CA . LEU A 1 82 ? -1.955 3.507 -2.002 1.00 97.31 82 LEU A CA 1
ATOM 620 C C . LEU A 1 82 ? -1.879 2.575 -3.219 1.00 97.31 82 LEU A C 1
ATOM 622 O O . LEU A 1 82 ? -1.066 2.795 -4.115 1.00 97.31 82 LEU A O 1
ATOM 626 N N . TYR A 1 83 ? -2.731 1.549 -3.276 1.00 94.88 83 TYR A N 1
ATOM 627 C CA . TYR A 1 83 ? -2.795 0.650 -4.431 1.00 94.88 83 TYR A CA 1
ATOM 628 C C . TYR A 1 83 ? -3.352 1.351 -5.679 1.00 94.88 83 TYR A C 1
ATOM 630 O O . TYR A 1 83 ? -2.913 1.099 -6.802 1.00 94.88 83 TYR A O 1
ATOM 638 N N . SER A 1 84 ? -4.332 2.236 -5.509 1.00 91.81 84 SER A N 1
ATOM 639 C CA . SER A 1 84 ? -5.028 2.872 -6.630 1.00 91.81 84 SER A CA 1
ATOM 640 C C . SER A 1 84 ? -4.380 4.170 -7.118 1.00 91.81 84 SER A C 1
ATOM 642 O O . SER A 1 84 ? -4.534 4.495 -8.298 1.00 91.81 84 SER A O 1
ATOM 644 N N . MET A 1 85 ? -3.648 4.887 -6.266 1.00 93.50 85 MET A N 1
ATOM 645 C CA . MET A 1 85 ? -3.037 6.169 -6.600 1.00 93.50 85 MET A CA 1
ATOM 646 C 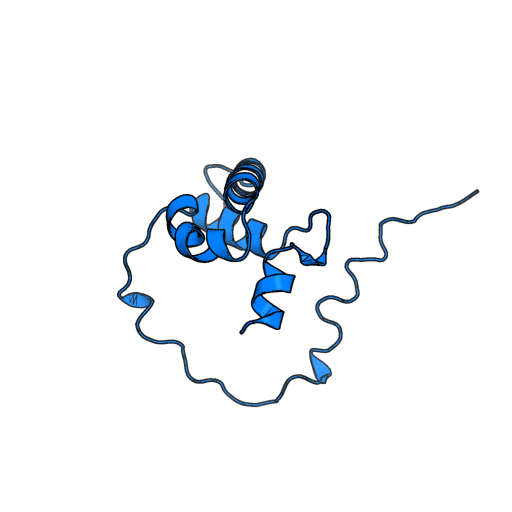C . MET A 1 85 ? -1.884 6.011 -7.593 1.00 93.50 85 MET A C 1
ATOM 648 O O . MET A 1 85 ? -1.176 5.006 -7.625 1.00 93.50 85 MET A O 1
ATOM 652 N N . GLU A 1 86 ? -1.696 7.038 -8.414 1.00 92.25 86 GLU A N 1
ATOM 653 C CA . GLU A 1 86 ? -0.635 7.095 -9.413 1.00 92.25 86 GLU A CA 1
ATOM 654 C C . GLU A 1 86 ? 0.421 8.117 -8.999 1.00 92.25 86 GLU A C 1
ATOM 656 O O . GLU A 1 86 ? 0.112 9.164 -8.421 1.00 92.25 86 GLU A O 1
ATOM 661 N N . TRP A 1 87 ? 1.675 7.810 -9.311 1.00 93.69 87 TRP A N 1
ATOM 662 C CA . TRP A 1 87 ? 2.805 8.708 -9.131 1.00 93.69 87 TRP A CA 1
ATOM 663 C C . TRP A 1 87 ? 3.837 8.522 -10.240 1.00 93.69 87 TRP A C 1
ATOM 665 O O . TRP A 1 87 ? 3.848 7.519 -10.957 1.00 93.69 87 TRP A O 1
ATOM 675 N N . ALA A 1 88 ? 4.693 9.529 -10.408 1.00 89.81 88 ALA A N 1
ATOM 676 C CA . ALA A 1 88 ? 5.771 9.477 -11.378 1.00 89.81 88 ALA A CA 1
ATOM 677 C C . ALA A 1 88 ? 7.033 8.862 -10.742 1.00 89.81 88 ALA A C 1
ATOM 679 O O . ALA A 1 88 ? 7.411 9.273 -9.646 1.00 89.81 88 ALA A O 1
ATOM 680 N N . PRO A 1 89 ? 7.722 7.938 -11.430 1.00 91.69 89 PRO A N 1
ATOM 681 C CA . PRO A 1 89 ? 7.369 7.374 -12.732 1.00 91.69 89 PRO A CA 1
ATOM 682 C C . PRO A 1 89 ? 6.363 6.206 -12.609 1.00 91.69 89 PRO A C 1
ATOM 684 O O . PRO A 1 89 ? 6.303 5.513 -11.594 1.00 91.69 89 PRO A O 1
ATOM 687 N N . ARG A 1 90 ? 5.550 5.986 -13.655 1.00 88.38 90 ARG A N 1
ATOM 688 C CA . ARG A 1 90 ? 4.418 5.032 -13.633 1.00 88.38 90 ARG A CA 1
ATOM 689 C C . ARG A 1 90 ? 4.842 3.594 -13.319 1.00 88.38 90 ARG A C 1
ATOM 691 O O . ARG A 1 90 ? 4.110 2.871 -12.652 1.00 88.38 90 ARG A O 1
ATOM 698 N N . ASP A 1 91 ? 6.021 3.192 -13.776 1.00 90.81 91 ASP A N 1
ATOM 699 C CA . ASP A 1 91 ? 6.604 1.867 -13.546 1.00 90.81 91 ASP A CA 1
ATOM 700 C C . ASP A 1 91 ? 7.016 1.617 -12.084 1.00 90.81 91 ASP A C 1
ATOM 702 O O . ASP A 1 91 ? 7.428 0.512 -11.732 1.00 90.81 91 ASP A O 1
ATOM 706 N N . LYS A 1 92 ? 6.891 2.636 -11.228 1.00 92.44 92 LYS A N 1
ATOM 707 C CA . LYS A 1 92 ? 7.116 2.567 -9.782 1.00 92.44 92 LYS A CA 1
ATOM 708 C C . LYS A 1 92 ? 5.830 2.686 -8.971 1.00 92.44 92 LYS A C 1
ATOM 710 O O . LYS A 1 92 ? 5.902 2.659 -7.748 1.00 92.44 92 LYS A O 1
ATOM 715 N N . CYS A 1 93 ? 4.668 2.797 -9.618 1.00 93.62 93 CYS A N 1
ATOM 716 C CA . CYS A 1 93 ? 3.383 2.713 -8.929 1.00 93.62 93 CYS A CA 1
ATOM 717 C C . CYS A 1 93 ? 3.192 1.321 -8.317 1.00 93.62 93 CYS A C 1
ATOM 719 O O . CYS A 1 93 ? 3.518 0.316 -8.954 1.00 93.62 93 CYS A O 1
ATOM 721 N N . LEU A 1 94 ? 2.601 1.250 -7.120 1.00 94.88 94 LEU A N 1
ATOM 722 C CA . LEU A 1 94 ? 2.432 -0.016 -6.398 1.00 94.88 94 LEU A CA 1
ATOM 723 C C . LEU A 1 94 ? 1.664 -1.054 -7.227 1.00 94.88 94 LEU A C 1
ATOM 725 O O . LEU A 1 94 ? 2.142 -2.175 -7.381 1.00 94.88 94 LEU A O 1
ATOM 729 N N . TYR A 1 95 ? 0.526 -0.676 -7.822 1.00 91.75 95 TYR A N 1
ATOM 730 C CA . TYR A 1 95 ? -0.249 -1.595 -8.665 1.00 91.75 95 TYR A CA 1
ATOM 731 C C . TYR A 1 95 ? 0.563 -2.144 -9.841 1.00 91.75 95 TYR A C 1
ATOM 733 O O . TYR A 1 95 ? 0.409 -3.303 -10.209 1.00 91.75 95 TYR A O 1
ATOM 741 N N . TYR A 1 96 ? 1.429 -1.319 -10.436 1.00 91.44 96 TYR A N 1
ATOM 742 C CA . TYR A 1 96 ? 2.209 -1.709 -11.603 1.00 91.44 96 TYR A CA 1
ATOM 743 C C . TYR A 1 96 ? 3.279 -2.728 -11.215 1.00 91.44 96 TYR A C 1
ATOM 745 O O . TYR A 1 96 ? 3.410 -3.763 -11.862 1.00 91.44 96 TYR A O 1
ATOM 753 N N . VAL A 1 97 ? 4.011 -2.461 -10.130 1.00 92.56 97 VAL A N 1
ATOM 754 C CA . VAL A 1 97 ? 5.062 -3.363 -9.647 1.00 92.56 97 VAL A CA 1
ATOM 755 C C . VAL A 1 97 ? 4.480 -4.696 -9.183 1.00 92.56 97 VAL A C 1
ATOM 757 O O . VAL A 1 97 ? 5.018 -5.743 -9.541 1.00 92.56 97 VAL A O 1
ATOM 760 N N . LEU A 1 98 ? 3.369 -4.683 -8.440 1.00 90.75 98 LEU A N 1
ATOM 761 C CA . LEU A 1 98 ? 2.752 -5.918 -7.953 1.00 90.75 98 LEU A CA 1
ATOM 762 C C . LEU A 1 98 ? 2.218 -6.791 -9.095 1.00 90.75 98 LEU A C 1
ATOM 764 O O . LEU A 1 98 ? 2.507 -7.981 -9.102 1.00 90.75 98 LEU A O 1
ATOM 768 N N . ASN A 1 99 ? 1.532 -6.209 -10.083 1.00 85.56 99 ASN A N 1
ATOM 769 C CA . ASN A 1 99 ? 0.953 -6.962 -11.205 1.00 85.56 99 ASN A CA 1
ATOM 770 C C . ASN A 1 99 ? 1.992 -7.475 -12.226 1.00 85.56 99 ASN A C 1
ATOM 772 O O . ASN A 1 99 ? 1.633 -8.192 -13.153 1.00 85.56 99 ASN A O 1
ATOM 776 N N . ILE A 1 100 ? 3.267 -7.082 -12.108 1.00 86.25 100 ILE A N 1
ATOM 777 C CA . ILE A 1 100 ? 4.366 -7.647 -12.913 1.00 86.25 100 ILE A CA 1
ATOM 778 C C . ILE A 1 100 ? 5.045 -8.818 -12.201 1.00 86.25 100 ILE A C 1
ATOM 780 O O . ILE A 1 100 ? 5.577 -9.711 -12.859 1.00 86.25 100 ILE A O 1
ATOM 784 N N . ILE A 1 101 ? 5.097 -8.780 -10.869 1.00 81.81 101 ILE A N 1
ATOM 785 C CA . ILE A 1 101 ? 5.840 -9.755 -10.063 1.00 81.81 101 ILE A CA 1
ATOM 786 C C . ILE A 1 101 ? 4.964 -10.953 -9.678 1.00 81.81 101 ILE A C 1
ATOM 788 O O . ILE A 1 101 ? 5.478 -12.073 -9.625 1.00 81.81 101 ILE A O 1
ATOM 792 N N . LEU A 1 102 ? 3.691 -10.705 -9.362 1.00 60.50 102 LEU A N 1
ATOM 793 C CA . LEU A 1 102 ? 2.712 -11.696 -8.901 1.00 60.50 102 LEU A CA 1
ATOM 794 C C . LEU A 1 102 ? 1.860 -12.213 -10.061 1.00 60.50 102 LEU A C 1
ATOM 796 O O . LEU A 1 102 ? 1.590 -13.437 -10.059 1.00 60.50 102 LEU A O 1
#

Secondary structure (DSSP, 8-state):
-----SSSGGGGTTS-GGGS----PPPPPSGGGSPP--HHHHHGGGTTT-TTHHHHHHHHHHTS-SS-TTS--HHHHHHHHHHH---SSGGGSHHHHHHHH-

Radius of gyration: 16.35 Å; chains: 1; bounding box: 31×47×42 Å

Sequence (102 aa):
MATGGEAQAHRSRVSDVDQEPLKMLLPIRGYDSVPLVTLEKAVEPLASLLPDIQDYVYVAKQRCDEEPADGLSQDESAAIMLYSMEWAPRDKCLYYVLNIIL

Organism: NCBI:txid392030